Protein AF-A0A1B8NWD7-F1 (afdb_monomer)

pLDDT: mean 73.58, std 13.67, range [42.66, 91.88]

InterPro domains:
  IPR000620 EamA domain [PF00892] (9-79)
  IPR037185 Multidrug transporter EmrE superfamily [SSF103481] (8-84)

Solvent-accessible surface area (backbone atoms only — not comparable to full-atom values): 5688 Å² total; per-residue (Å²): 137,89,72,71,52,70,65,52,53,50,49,50,50,46,45,49,50,58,55,50,38,44,52,49,51,52,49,52,50,51,52,66,69,42,89,49,57,65,56,56,53,50,47,61,72,41,38,69,57,52,52,50,54,50,47,46,72,72,66,66,61,89,72,54,70,67,57,54,52,51,44,52,52,50,52,52,54,48,55,54,49,55,61,69,73,48,78,74,74,82,87,81,84,84,132

Radius of gyration: 21.25 Å; Cα contacts (8 Å, |Δi|>4): 19; chains: 1; bounding box: 68×41×41 Å

Foldseek 3Di:
DPPDDVVNVVVCCCCVCPVVVVVVVVVVVVCVVPPCVVVVVLVVLVCVLVVLVVCCVPVVDPDDVVSVVVSVVSVVVSVVVVVVPDPPPCPDDDD

Structure (mmCIF, N/CA/C/O backbone):
data_AF-A0A1B8NWD7-F1
#
_entry.id   AF-A0A1B8NWD7-F1
#
loop_
_atom_site.group_PDB
_atom_site.id
_atom_site.type_symbol
_atom_site.label_atom_id
_atom_site.label_alt_id
_atom_site.label_comp_id
_atom_site.label_asym_id
_atom_site.label_entity_id
_atom_site.label_seq_id
_atom_site.pdbx_PDB_ins_code
_atom_site.Cartn_x
_atom_site.Cartn_y
_atom_site.Cartn_z
_atom_site.occupancy
_atom_site.B_iso_or_equiv
_atom_site.auth_seq_id
_atom_site.auth_comp_id
_atom_site.auth_asym_id
_atom_site.auth_atom_id
_atom_site.pdbx_PDB_model_num
ATOM 1 N N . MET A 1 1 ? 33.683 -5.998 -9.460 1.00 47.78 1 MET A N 1
ATOM 2 C CA . MET A 1 1 ? 33.199 -4.913 -8.576 1.00 47.78 1 MET A CA 1
ATOM 3 C C . MET A 1 1 ? 32.577 -3.815 -9.441 1.00 47.78 1 MET A C 1
ATOM 5 O O . MET A 1 1 ? 33.036 -2.686 -9.425 1.00 47.78 1 MET A O 1
ATOM 9 N N . GLU A 1 2 ? 31.534 -4.137 -10.209 1.00 52.91 2 GLU A N 1
ATOM 10 C CA . GLU A 1 2 ? 30.829 -3.172 -11.078 1.00 52.91 2 GLU A CA 1
ATOM 11 C C . GLU A 1 2 ? 29.627 -2.591 -10.325 1.00 52.91 2 GLU A C 1
ATOM 13 O O . GLU A 1 2 ? 28.472 -2.674 -10.733 1.00 52.91 2 GLU A O 1
ATOM 18 N N . TRP A 1 3 ? 29.923 -2.113 -9.118 1.00 53.38 3 TRP A N 1
ATOM 19 C CA . TRP A 1 3 ? 28.939 -1.632 -8.165 1.00 53.38 3 TRP A CA 1
ATOM 20 C C . TRP A 1 3 ? 28.462 -0.251 -8.599 1.00 53.38 3 TRP A C 1
ATOM 22 O O . TRP A 1 3 ? 29.242 0.693 -8.631 1.00 53.38 3 TRP A O 1
ATOM 32 N N . VAL A 1 4 ? 27.167 -0.154 -8.903 1.00 59.06 4 VAL A N 1
ATOM 33 C CA . VAL A 1 4 ? 26.402 1.100 -8.907 1.00 59.06 4 VAL A CA 1
ATOM 34 C C . VAL A 1 4 ? 27.059 2.199 -9.755 1.00 59.06 4 VAL A C 1
ATOM 36 O O . VAL A 1 4 ? 27.326 3.307 -9.300 1.00 59.06 4 VAL A O 1
ATOM 39 N N . GLY A 1 5 ? 27.307 1.895 -11.031 1.00 67.62 5 GLY A N 1
ATOM 40 C CA . GLY A 1 5 ? 27.528 2.940 -12.031 1.00 67.62 5 GLY A CA 1
ATOM 41 C C . GLY A 1 5 ? 26.335 3.901 -12.062 1.00 67.62 5 GLY A C 1
ATOM 42 O O . GLY A 1 5 ? 25.234 3.530 -11.651 1.00 67.62 5 GLY A O 1
ATOM 43 N N . ALA A 1 6 ? 26.542 5.130 -12.542 1.00 74.31 6 ALA A N 1
ATOM 44 C CA . ALA A 1 6 ? 25.558 6.222 -12.560 1.00 74.31 6 ALA A CA 1
ATOM 45 C C . ALA A 1 6 ? 24.122 5.810 -12.966 1.00 74.31 6 ALA A C 1
ATOM 47 O O . ALA A 1 6 ? 23.154 6.402 -12.498 1.00 74.31 6 ALA A O 1
ATOM 48 N N . THR A 1 7 ? 23.973 4.759 -13.772 1.00 81.31 7 THR A N 1
ATOM 49 C CA . THR A 1 7 ? 22.713 4.104 -14.145 1.00 81.31 7 THR A CA 1
ATOM 50 C C . THR A 1 7 ? 21.915 3.531 -12.970 1.00 81.31 7 THR A C 1
ATOM 52 O O . THR A 1 7 ? 20.704 3.711 -12.932 1.00 81.31 7 THR A O 1
ATOM 55 N N . GLY A 1 8 ? 22.550 2.865 -12.001 1.00 83.44 8 GLY A N 1
ATOM 56 C CA . GLY A 1 8 ? 21.864 2.323 -10.820 1.00 83.44 8 GLY A CA 1
ATOM 57 C C . GLY A 1 8 ? 21.366 3.427 -9.886 1.00 83.44 8 GLY A C 1
ATOM 58 O O . GLY A 1 8 ? 20.254 3.353 -9.369 1.00 83.44 8 GLY A O 1
ATOM 59 N N . LEU A 1 9 ? 22.152 4.499 -9.746 1.00 85.56 9 LEU A N 1
ATOM 60 C CA . LEU A 1 9 ? 21.736 5.715 -9.046 1.00 85.56 9 LEU A CA 1
ATOM 61 C C . LEU A 1 9 ? 20.580 6.414 -9.772 1.00 85.56 9 LEU A C 1
ATOM 63 O O . LEU A 1 9 ? 19.590 6.762 -9.137 1.00 85.56 9 LEU A O 1
ATOM 67 N N . ALA A 1 10 ? 20.663 6.567 -11.095 1.00 86.00 10 ALA A N 1
ATOM 68 C CA . ALA A 1 10 ? 19.601 7.171 -11.897 1.00 86.00 10 ALA A CA 1
ATOM 69 C C . ALA A 1 10 ? 18.301 6.349 -11.854 1.00 86.00 10 ALA A C 1
ATOM 71 O O . ALA A 1 10 ? 17.227 6.923 -11.685 1.00 86.00 10 ALA A O 1
ATOM 72 N N . ALA A 1 11 ? 18.388 5.018 -11.936 1.00 86.31 11 ALA A N 1
ATOM 73 C CA . ALA A 1 11 ? 17.239 4.124 -11.799 1.00 86.31 11 ALA A CA 1
ATOM 74 C C . ALA A 1 11 ? 16.631 4.194 -10.390 1.00 86.31 11 ALA A C 1
ATOM 76 O O . ALA A 1 11 ? 15.415 4.291 -10.255 1.00 86.31 11 ALA A O 1
ATOM 77 N N . GLY A 1 12 ? 17.461 4.223 -9.342 1.00 88.31 12 GLY A N 1
ATOM 78 C CA . GLY A 1 12 ? 16.998 4.389 -7.963 1.00 88.31 12 GLY A CA 1
ATOM 79 C C . GLY A 1 12 ? 16.315 5.737 -7.722 1.00 88.31 12 GLY A C 1
ATOM 80 O O . GLY A 1 12 ? 15.277 5.786 -7.067 1.00 88.31 12 GLY A O 1
ATOM 81 N N . ILE A 1 13 ? 16.843 6.823 -8.297 1.00 88.25 13 ILE A N 1
ATOM 82 C CA . ILE A 1 13 ? 16.213 8.150 -8.248 1.00 88.25 13 ILE A CA 1
ATOM 83 C C . ILE A 1 13 ? 14.886 8.142 -9.012 1.00 88.25 13 ILE A C 1
ATOM 85 O O . ILE A 1 13 ? 13.901 8.672 -8.504 1.00 88.25 13 ILE A O 1
ATOM 89 N N . TYR A 1 14 ? 14.832 7.525 -10.195 1.00 89.69 14 TYR A N 1
ATOM 90 C CA . TYR A 1 14 ? 13.599 7.425 -10.975 1.00 89.69 14 TYR A CA 1
ATOM 91 C C . TYR A 1 14 ? 12.519 6.638 -10.223 1.00 89.69 14 TYR A C 1
ATOM 93 O O . TYR A 1 14 ? 11.437 7.171 -9.992 1.00 89.69 14 TYR A O 1
ATOM 101 N N . VAL A 1 15 ? 12.818 5.421 -9.760 1.00 90.44 15 VAL A N 1
ATOM 102 C CA . VAL A 1 15 ? 11.862 4.584 -9.013 1.00 90.44 15 VAL A CA 1
ATOM 103 C C . VAL A 1 15 ? 11.480 5.240 -7.682 1.00 90.44 15 VAL A C 1
ATOM 105 O O . VAL A 1 15 ? 10.311 5.264 -7.306 1.00 90.44 15 VAL A O 1
ATOM 108 N N . GLY A 1 16 ? 12.441 5.836 -6.976 1.00 90.00 16 GLY A N 1
ATOM 109 C CA . GLY A 1 16 ? 12.190 6.526 -5.713 1.00 90.00 16 GLY A CA 1
ATOM 110 C C . GLY A 1 16 ? 11.295 7.756 -5.868 1.00 90.00 16 GLY A C 1
ATOM 111 O O . GLY A 1 16 ? 10.373 7.943 -5.077 1.00 90.00 16 GLY A O 1
ATOM 112 N N . LEU A 1 17 ? 11.534 8.587 -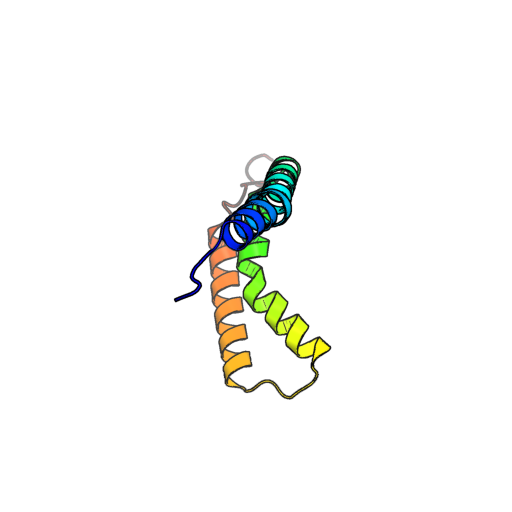6.885 1.00 89.69 17 LEU A N 1
ATOM 113 C CA . LEU A 1 17 ? 10.808 9.844 -7.076 1.00 89.69 17 LEU A CA 1
ATOM 114 C C . LEU A 1 17 ? 9.483 9.649 -7.819 1.00 89.69 17 LEU A C 1
ATOM 116 O O . LEU A 1 17 ? 8.452 10.149 -7.372 1.00 89.69 17 LEU A O 1
ATOM 120 N N . PHE A 1 18 ? 9.501 8.933 -8.943 1.00 89.25 18 PHE A N 1
ATOM 121 C CA . PHE A 1 18 ? 8.311 8.735 -9.765 1.00 89.25 18 PHE A CA 1
ATOM 122 C C . PHE A 1 18 ? 7.436 7.607 -9.236 1.00 89.25 18 PHE A C 1
ATOM 124 O O . PHE A 1 18 ? 6.242 7.809 -9.069 1.00 89.25 18 PHE A O 1
ATOM 131 N N . GLU A 1 19 ? 7.990 6.435 -8.945 1.00 88.88 19 GLU A N 1
ATOM 132 C CA . GLU A 1 19 ? 7.165 5.275 -8.593 1.00 88.88 19 GLU A CA 1
ATOM 133 C C . GLU A 1 19 ? 6.695 5.359 -7.136 1.00 88.88 19 GLU A C 1
ATOM 135 O O . GLU A 1 19 ? 5.498 5.425 -6.857 1.00 88.88 19 GLU A O 1
ATOM 140 N N . MET A 1 20 ? 7.641 5.464 -6.201 1.00 88.50 20 MET A N 1
ATOM 141 C CA . MET A 1 20 ? 7.337 5.547 -4.772 1.00 88.50 20 MET A CA 1
ATOM 142 C C . MET A 1 20 ? 6.880 6.949 -4.355 1.00 88.50 20 MET A C 1
ATOM 144 O O . MET A 1 20 ? 5.930 7.081 -3.583 1.00 88.50 20 MET A O 1
ATOM 148 N N . GLY A 1 21 ? 7.511 8.005 -4.876 1.00 91.19 21 GLY A N 1
ATOM 149 C CA . GLY A 1 21 ? 7.198 9.390 -4.519 1.00 91.19 21 GLY A CA 1
ATOM 150 C C . GLY A 1 21 ? 5.810 9.833 -4.982 1.00 91.19 21 GLY A C 1
ATOM 151 O O . GLY A 1 21 ? 5.042 10.358 -4.173 1.00 91.19 21 GLY A O 1
ATOM 152 N N . ILE A 1 22 ? 5.434 9.573 -6.240 1.00 91.88 22 ILE A N 1
ATOM 153 C CA . ILE A 1 22 ? 4.085 9.909 -6.732 1.00 91.88 22 ILE A CA 1
ATOM 154 C C . ILE A 1 22 ? 3.030 9.057 -6.023 1.00 91.88 22 ILE A C 1
ATOM 156 O O . ILE A 1 22 ? 2.016 9.609 -5.593 1.00 91.88 22 ILE A O 1
ATOM 160 N N . ALA A 1 23 ? 3.265 7.751 -5.832 1.00 89.88 23 ALA A N 1
ATOM 161 C CA . ALA A 1 23 ? 2.348 6.892 -5.078 1.00 89.88 23 ALA A CA 1
ATOM 162 C C . ALA A 1 23 ? 2.135 7.409 -3.647 1.00 89.88 23 ALA A C 1
ATOM 164 O O . ALA A 1 23 ? 1.000 7.464 -3.169 1.00 89.88 23 ALA A O 1
ATOM 165 N N . PHE A 1 24 ? 3.203 7.862 -2.986 1.00 87.38 24 PHE A N 1
ATOM 166 C CA . PHE A 1 24 ? 3.127 8.449 -1.653 1.00 87.38 24 PHE A CA 1
ATOM 167 C C . PHE A 1 24 ? 2.338 9.762 -1.644 1.00 87.38 24 PHE A C 1
ATOM 169 O O . PHE A 1 24 ? 1.449 9.922 -0.810 1.00 87.38 24 PHE A O 1
ATOM 176 N N . VAL A 1 25 ? 2.602 10.685 -2.575 1.00 89.81 25 VAL A N 1
ATOM 177 C CA . VAL A 1 25 ? 1.873 11.964 -2.668 1.00 89.81 25 VAL A CA 1
ATOM 178 C C . VAL A 1 25 ? 0.394 11.738 -2.987 1.00 89.81 25 VAL A C 1
ATOM 180 O O . VAL A 1 25 ? -0.461 12.347 -2.345 1.00 89.81 25 VAL A O 1
ATOM 183 N N . LEU A 1 26 ? 0.073 10.834 -3.918 1.00 88.50 26 LEU A N 1
ATOM 184 C CA . LEU A 1 26 ? -1.305 10.434 -4.222 1.00 88.50 26 LEU A CA 1
ATOM 18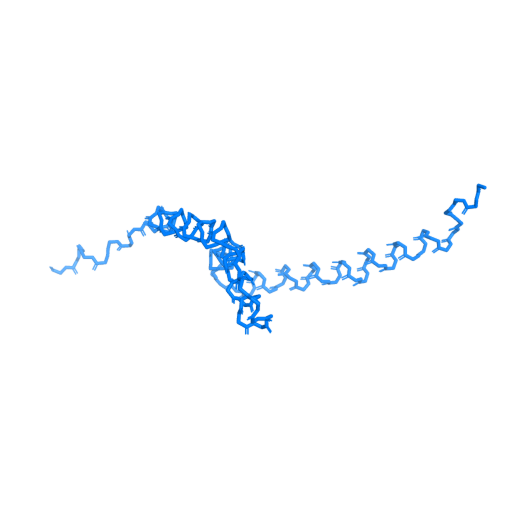5 C C . LEU A 1 26 ? -1.995 9.835 -2.998 1.00 88.50 26 LEU A C 1
ATOM 187 O O . LEU A 1 26 ? -3.134 10.191 -2.697 1.00 88.50 26 LEU A O 1
ATOM 191 N N . TRP A 1 27 ? -1.301 8.970 -2.259 1.00 84.94 27 TRP A N 1
ATOM 192 C CA . TRP A 1 27 ? -1.822 8.410 -1.020 1.00 84.94 27 TRP A CA 1
ATOM 193 C C . TRP A 1 27 ? -2.047 9.489 0.045 1.00 84.94 27 TRP A C 1
ATOM 195 O O . TRP A 1 27 ? -3.112 9.521 0.660 1.00 84.94 27 TRP A O 1
ATOM 205 N N . GLN A 1 28 ? -1.110 10.423 0.230 1.00 83.94 28 GLN A N 1
ATOM 206 C CA . GLN A 1 28 ? -1.274 11.544 1.160 1.00 83.94 28 GLN A CA 1
ATOM 207 C C . GLN A 1 28 ? -2.440 12.456 0.763 1.00 83.94 28 GLN A C 1
ATOM 209 O O . GLN A 1 28 ? -3.196 12.901 1.630 1.00 83.94 28 GLN A O 1
ATOM 214 N N . LEU A 1 29 ? -2.617 12.714 -0.534 1.00 84.19 29 LEU A N 1
ATOM 215 C CA . LEU A 1 29 ? -3.742 13.485 -1.0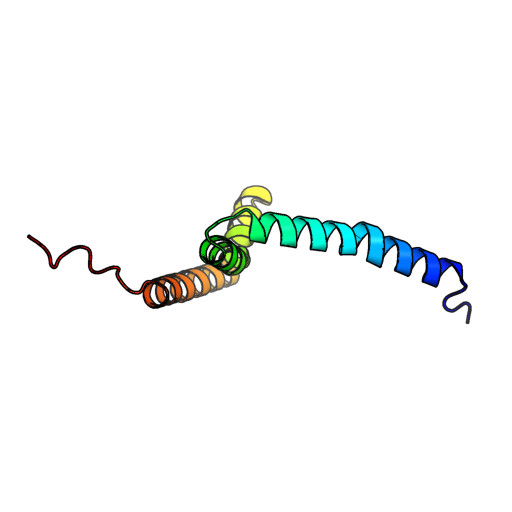55 1.00 84.19 29 LEU A CA 1
ATOM 216 C C . LEU A 1 29 ? -5.067 12.761 -0.785 1.00 84.19 29 LEU A C 1
ATOM 218 O O . LEU A 1 29 ? -5.981 13.359 -0.221 1.00 84.19 29 LEU A O 1
ATOM 222 N N . ALA A 1 30 ? -5.143 11.460 -1.076 1.00 80.56 30 ALA A N 1
ATOM 223 C CA . ALA A 1 30 ? -6.310 10.634 -0.777 1.00 80.56 30 ALA A CA 1
ATOM 224 C C . ALA A 1 30 ? -6.624 10.605 0.730 1.00 80.56 30 ALA A C 1
ATOM 226 O O . ALA A 1 30 ? -7.780 10.750 1.127 1.00 80.56 30 ALA A O 1
ATOM 227 N N . MET A 1 31 ? -5.601 10.497 1.583 1.00 73.88 31 MET A N 1
ATOM 228 C CA . MET A 1 31 ? -5.736 10.555 3.044 1.00 73.88 31 MET A CA 1
ATOM 229 C C . MET A 1 31 ? -6.267 11.907 3.538 1.00 73.88 31 MET A C 1
ATOM 231 O O . MET A 1 31 ? -6.977 11.939 4.542 1.00 73.88 31 MET A O 1
ATOM 235 N N . ARG A 1 32 ? -5.944 13.012 2.851 1.00 71.31 32 ARG A N 1
ATOM 236 C CA . ARG A 1 32 ? -6.492 14.347 3.149 1.00 71.31 32 ARG A CA 1
ATOM 237 C C . ARG A 1 32 ? -7.935 14.510 2.670 1.00 71.31 32 ARG A C 1
ATOM 239 O O . ARG A 1 32 ? -8.717 15.165 3.351 1.00 71.31 32 ARG A O 1
ATOM 246 N N . THR A 1 33 ? -8.294 13.926 1.527 1.00 67.94 33 THR A N 1
ATOM 247 C CA . THR A 1 33 ? -9.657 13.989 0.971 1.00 67.94 33 THR A CA 1
ATOM 248 C C . THR A 1 33 ? -10.633 13.079 1.719 1.00 67.94 33 THR A C 1
ATOM 250 O O . THR A 1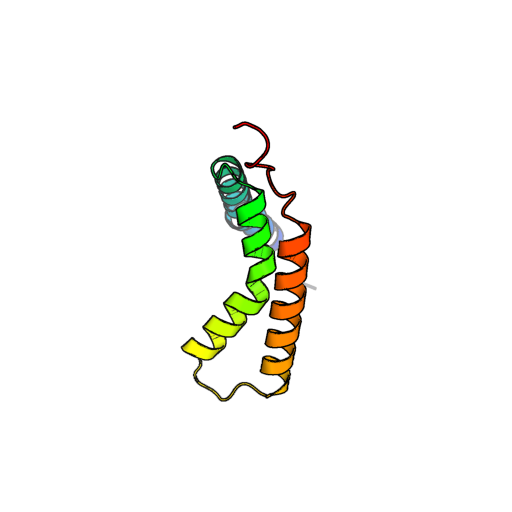 33 ? -11.813 13.405 1.854 1.00 67.94 33 THR A O 1
ATOM 253 N N . VAL A 1 34 ? -10.164 11.948 2.249 1.00 67.69 34 VAL A N 1
ATOM 254 C CA . VAL A 1 34 ? -10.991 11.061 3.070 1.00 67.69 34 VAL A CA 1
ATOM 255 C C . VAL A 1 34 ? -11.122 11.654 4.475 1.00 67.69 34 VAL A C 1
ATOM 257 O O . VAL A 1 34 ? -10.288 11.450 5.352 1.00 67.69 34 VAL A O 1
ATOM 260 N N . SER A 1 35 ? -12.238 12.352 4.692 1.00 55.78 35 SER A N 1
ATOM 261 C CA . SER A 1 35 ? -12.675 13.065 5.911 1.00 55.78 35 SER A CA 1
ATOM 262 C C . SER A 1 35 ? -12.656 12.265 7.225 1.00 55.78 35 SER A C 1
ATOM 264 O O . SER A 1 35 ? -12.910 12.801 8.306 1.00 55.78 35 SER A O 1
ATOM 266 N N . ARG A 1 36 ? -12.342 10.971 7.168 1.00 57.22 36 ARG A N 1
ATOM 267 C CA . ARG A 1 36 ? -12.195 10.102 8.331 1.00 57.22 36 ARG A CA 1
ATOM 268 C C . ARG A 1 36 ? -10.896 9.310 8.212 1.00 57.22 36 ARG A C 1
ATOM 270 O O . ARG A 1 36 ? -10.922 8.112 7.941 1.00 57.22 36 ARG A O 1
ATOM 277 N N . THR A 1 37 ? -9.763 9.961 8.482 1.00 60.56 37 THR A N 1
ATOM 278 C CA . THR A 1 37 ? -8.429 9.336 8.627 1.00 60.56 37 THR A CA 1
ATOM 279 C C . THR A 1 37 ? -8.471 8.080 9.512 1.00 60.56 37 THR A C 1
ATOM 281 O O . THR A 1 37 ? -7.798 7.088 9.237 1.00 60.56 37 THR A O 1
ATOM 284 N N . ALA A 1 38 ? -9.349 8.070 10.523 1.00 60.78 38 ALA A N 1
ATOM 285 C CA . ALA A 1 38 ? -9.603 6.915 11.382 1.00 60.78 38 ALA A CA 1
ATOM 286 C C . ALA A 1 38 ? -10.134 5.680 10.626 1.00 60.78 38 ALA A C 1
ATOM 288 O O . ALA A 1 38 ? -9.762 4.560 10.964 1.00 60.78 38 ALA A O 1
ATOM 289 N N . ARG A 1 39 ? -10.964 5.854 9.586 1.00 62.69 39 ARG A N 1
ATOM 290 C CA . ARG A 1 39 ? -11.516 4.742 8.792 1.00 62.69 39 ARG A CA 1
ATOM 291 C C . ARG A 1 39 ? -10.429 4.087 7.937 1.00 62.69 39 ARG A C 1
ATOM 293 O O . ARG A 1 39 ? -10.355 2.865 7.919 1.00 62.69 39 ARG A O 1
ATOM 300 N N . ILE A 1 40 ? -9.551 4.871 7.304 1.00 69.69 40 ILE A N 1
ATOM 301 C CA . ILE A 1 40 ? -8.415 4.316 6.544 1.00 69.69 40 ILE A CA 1
ATOM 302 C C . ILE A 1 40 ? -7.424 3.622 7.475 1.00 69.69 40 ILE A C 1
ATOM 304 O O . ILE A 1 40 ? -6.993 2.512 7.181 1.00 69.69 40 ILE A O 1
ATOM 308 N N . SER A 1 41 ? -7.110 4.227 8.624 1.00 69.50 41 SER A N 1
ATOM 309 C CA . SER A 1 41 ? -6.247 3.590 9.622 1.00 69.50 41 SER A CA 1
ATOM 310 C C . SER A 1 41 ? -6.828 2.245 10.075 1.00 69.50 41 SER A C 1
ATOM 312 O O . SER A 1 41 ? -6.110 1.249 10.081 1.00 69.50 41 SER A O 1
ATOM 314 N N . ASN A 1 42 ? -8.139 2.171 10.335 1.00 73.25 42 ASN A N 1
ATOM 315 C CA . ASN A 1 42 ? -8.807 0.912 10.670 1.00 73.25 42 ASN A CA 1
ATOM 316 C C . ASN A 1 42 ? -8.734 -0.112 9.520 1.00 73.25 42 ASN A C 1
ATOM 318 O O . ASN A 1 42 ? -8.469 -1.278 9.781 1.00 73.25 42 ASN A O 1
ATOM 322 N N . LEU A 1 43 ? -8.892 0.308 8.255 1.00 76.44 43 LEU A N 1
ATOM 323 C CA . LEU A 1 43 ? -8.732 -0.568 7.083 1.00 76.44 43 LEU A CA 1
ATOM 324 C C . LEU A 1 43 ? -7.304 -1.109 6.920 1.00 76.44 43 LEU A C 1
ATOM 326 O O . LEU A 1 43 ? -7.145 -2.278 6.590 1.00 76.44 43 LEU A O 1
ATOM 330 N N . ILE A 1 44 ? -6.271 -0.298 7.170 1.00 79.94 44 ILE A N 1
ATOM 331 C CA . ILE A 1 44 ? -4.870 -0.752 7.136 1.00 79.94 44 ILE A CA 1
ATOM 332 C C . ILE A 1 44 ? -4.629 -1.787 8.242 1.00 79.94 44 ILE A C 1
ATOM 334 O O . ILE A 1 44 ? -4.008 -2.816 7.990 1.00 79.94 44 ILE A O 1
ATOM 338 N N . PHE A 1 45 ? -5.182 -1.572 9.439 1.00 74.19 45 PHE A N 1
ATOM 339 C CA . PHE A 1 45 ? -5.156 -2.573 10.511 1.00 74.19 45 PHE A CA 1
ATOM 340 C C . PHE A 1 45 ? -6.004 -3.820 10.197 1.00 74.19 45 PHE A C 1
ATOM 342 O O . PHE A 1 45 ? -5.689 -4.903 10.684 1.00 74.19 45 PHE A O 1
ATOM 349 N N . LEU A 1 46 ? -7.035 -3.697 9.353 1.00 74.50 46 LEU A N 1
ATOM 350 C CA . LEU A 1 46 ? -7.807 -4.817 8.796 1.00 74.50 46 LEU A CA 1
ATOM 351 C C . LEU A 1 46 ? -7.138 -5.485 7.589 1.00 74.50 46 LEU A C 1
ATOM 353 O O . LEU A 1 46 ? -7.615 -6.533 7.158 1.00 74.50 46 LEU A O 1
ATOM 357 N N . SER A 1 47 ? -6.063 -4.924 7.033 1.00 83.44 47 SER A N 1
ATOM 358 C CA . SER A 1 47 ? -5.400 -5.481 5.850 1.00 83.44 47 SER A CA 1
ATOM 359 C C . SER A 1 47 ? -4.951 -6.936 6.052 1.00 83.44 47 SER A C 1
ATOM 361 O O . SER A 1 47 ? -5.297 -7.760 5.207 1.00 83.44 47 SER A O 1
ATOM 363 N N . PRO A 1 48 ? -4.281 -7.317 7.163 1.00 78.88 48 PRO A N 1
ATOM 364 C CA . PRO A 1 48 ? -3.828 -8.694 7.356 1.00 78.88 48 PRO A CA 1
ATOM 365 C C . PRO A 1 48 ? -4.949 -9.749 7.270 1.00 78.88 48 PRO A C 1
ATOM 367 O O . PRO A 1 48 ? -4.794 -10.693 6.494 1.00 78.88 48 PRO A O 1
ATOM 370 N N . PRO A 1 49 ? -6.092 -9.621 7.980 1.00 80.50 49 PRO A N 1
ATOM 371 C CA . PRO A 1 49 ? -7.177 -10.589 7.855 1.00 80.50 49 PRO A CA 1
ATOM 372 C C . PRO A 1 49 ? -7.906 -10.493 6.506 1.00 80.50 49 PRO A C 1
ATOM 374 O O . PRO A 1 49 ? -8.250 -11.530 5.946 1.00 80.50 49 PRO A O 1
ATOM 377 N N . ILE A 1 50 ? -8.115 -9.289 5.952 1.00 81.56 50 ILE A N 1
ATOM 378 C CA . ILE A 1 50 ? -8.781 -9.102 4.646 1.00 81.56 50 ILE A CA 1
ATOM 379 C C . ILE A 1 50 ? -7.975 -9.769 3.522 1.00 81.56 50 ILE A C 1
ATOM 381 O O . ILE A 1 50 ? -8.542 -10.524 2.732 1.00 81.56 50 ILE A O 1
ATOM 385 N N . SER A 1 51 ? -6.658 -9.539 3.468 1.00 82.38 51 SER A N 1
ATOM 386 C CA . SER A 1 51 ? -5.766 -10.183 2.495 1.00 82.38 51 SER A CA 1
ATOM 387 C C . SER A 1 51 ? -5.797 -11.698 2.623 1.00 82.38 51 SER A C 1
ATOM 389 O O . SER A 1 51 ? -5.827 -12.388 1.613 1.00 82.38 51 SER A O 1
ATOM 391 N N . LEU A 1 52 ? -5.832 -12.229 3.846 1.00 80.44 52 LEU A N 1
ATOM 392 C CA . LEU A 1 52 ? -5.852 -13.669 4.093 1.00 80.44 52 LEU A CA 1
ATOM 393 C C . LEU A 1 52 ? -7.166 -14.314 3.631 1.00 80.44 52 LEU A C 1
ATOM 395 O O . LEU A 1 52 ? -7.140 -15.366 2.997 1.00 80.44 52 LEU A O 1
ATOM 399 N N . VAL A 1 53 ? -8.303 -13.660 3.889 1.00 80.31 53 VAL A N 1
ATOM 400 C CA . VAL A 1 53 ? -9.615 -14.085 3.377 1.00 80.31 53 VAL A CA 1
ATOM 401 C C . VAL A 1 53 ? -9.623 -14.071 1.848 1.00 80.31 53 VAL A C 1
ATOM 403 O O . VAL A 1 53 ? -10.030 -15.053 1.235 1.00 80.31 53 VAL A O 1
ATOM 406 N N . LEU A 1 54 ? -9.126 -13.003 1.220 1.00 82.75 54 LEU A N 1
ATOM 407 C CA . LEU A 1 54 ? -8.998 -12.928 -0.238 1.00 82.75 54 LEU A CA 1
ATOM 408 C C . LEU A 1 54 ? -8.121 -14.054 -0.793 1.00 82.75 54 LEU A C 1
ATOM 410 O O . LEU A 1 54 ? -8.501 -14.689 -1.770 1.00 82.75 54 LEU A O 1
ATOM 414 N N . LEU A 1 55 ? -6.985 -14.334 -0.153 1.00 82.25 55 LEU A N 1
ATOM 415 C CA . LEU A 1 55 ? -6.064 -15.397 -0.555 1.00 82.25 55 LEU A CA 1
ATOM 416 C C . LEU A 1 55 ? -6.738 -16.772 -0.460 1.00 82.25 55 LEU A C 1
ATOM 418 O O . LEU A 1 55 ? -6.616 -17.569 -1.384 1.00 82.25 55 LEU A O 1
ATOM 422 N N . PHE A 1 56 ? -7.523 -17.011 0.594 1.00 76.81 56 PHE A N 1
ATOM 423 C CA . PHE A 1 56 ? -8.338 -18.219 0.725 1.00 76.81 56 PHE A CA 1
ATOM 424 C C . PHE A 1 56 ? -9.362 -18.362 -0.410 1.00 76.81 56 PHE A C 1
ATOM 426 O O . PHE A 1 56 ? -9.443 -19.421 -1.027 1.00 76.81 56 PHE A O 1
ATOM 433 N N . PHE A 1 57 ? -10.104 -17.295 -0.723 1.00 79.00 57 PHE A N 1
ATOM 434 C CA . PHE A 1 57 ? -11.104 -17.313 -1.797 1.00 79.00 57 PHE A CA 1
ATOM 435 C C 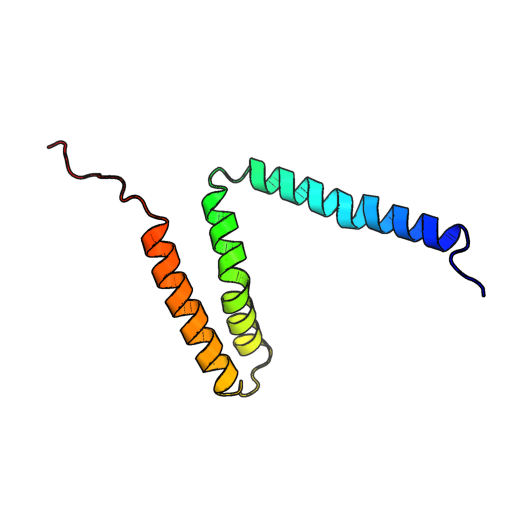. PHE A 1 57 ? -10.493 -17.436 -3.202 1.00 79.00 57 PHE A C 1
ATOM 437 O O . PHE A 1 57 ? -11.107 -18.050 -4.069 1.00 79.00 57 PHE A O 1
ATOM 444 N N . ILE A 1 58 ? -9.318 -16.844 -3.441 1.00 81.56 58 ILE A N 1
ATOM 445 C CA . ILE A 1 58 ? -8.672 -16.794 -4.764 1.00 81.56 58 ILE A CA 1
ATOM 446 C C . ILE A 1 58 ? -7.844 -18.049 -5.047 1.00 81.56 58 ILE A C 1
ATOM 448 O O . ILE A 1 58 ? -7.877 -18.552 -6.167 1.00 81.56 58 ILE A O 1
ATOM 452 N N . VAL A 1 59 ? -7.082 -18.540 -4.065 1.00 80.94 59 VAL A N 1
ATOM 453 C CA . VAL A 1 59 ? -6.167 -19.678 -4.260 1.00 80.94 59 VAL A CA 1
ATOM 454 C C . VAL A 1 59 ? -6.895 -21.012 -4.100 1.00 80.94 59 VAL A C 1
ATOM 456 O O . VAL A 1 59 ? -6.509 -21.980 -4.744 1.00 80.94 59 VAL A O 1
ATOM 459 N N . GLY A 1 60 ? -7.952 -21.084 -3.282 1.00 66.62 60 GLY A N 1
ATOM 460 C CA . GLY A 1 60 ? -8.804 -22.276 -3.163 1.00 66.62 60 GLY A CA 1
ATOM 461 C C . GLY A 1 60 ? -8.145 -23.512 -2.530 1.00 66.62 60 GLY A C 1
ATOM 462 O O . GLY A 1 60 ? -8.819 -24.517 -2.328 1.00 66.62 60 GLY A O 1
ATOM 463 N N . GLU A 1 61 ? -6.857 -23.447 -2.187 1.00 62.38 61 GLU A N 1
ATOM 464 C CA . GLU A 1 61 ? -6.137 -24.515 -1.493 1.00 62.38 61 GLU A CA 1
ATOM 465 C C . GLU A 1 61 ? -6.521 -24.577 -0.003 1.00 62.38 61 GLU A C 1
ATOM 467 O O . GLU A 1 61 ? -6.797 -23.540 0.619 1.00 62.38 61 GLU A O 1
ATOM 472 N N . PRO A 1 62 ? -6.511 -25.775 0.611 1.00 60.88 62 PRO A N 1
ATOM 473 C CA . PRO A 1 62 ? -6.803 -25.944 2.027 1.00 60.88 62 PRO A CA 1
ATOM 474 C C . PRO A 1 62 ? -5.756 -25.211 2.876 1.00 60.88 62 PRO A C 1
ATOM 476 O O . PRO A 1 62 ? -4.642 -25.683 3.100 1.00 60.88 62 PRO A O 1
ATOM 479 N N . VAL A 1 63 ? -6.130 -24.032 3.372 1.00 66.81 63 VAL A N 1
ATOM 480 C CA . VAL A 1 63 ? -5.341 -23.267 4.345 1.00 66.81 63 VAL A CA 1
ATOM 481 C C . VAL A 1 63 ? -5.154 -24.110 5.592 1.00 66.81 63 VAL A C 1
ATOM 483 O O . VAL A 1 63 ? -6.113 -24.661 6.138 1.00 66.81 63 VAL A O 1
ATOM 486 N N . LEU A 1 64 ? -3.909 -24.187 6.060 1.00 74.56 64 LEU A N 1
ATOM 487 C CA . LEU A 1 64 ? -3.584 -24.939 7.260 1.00 74.56 64 LEU A CA 1
ATOM 488 C C . LEU A 1 64 ? -4.422 -24.432 8.450 1.00 74.56 64 LEU A C 1
ATOM 490 O O . LEU A 1 64 ? -4.679 -23.228 8.567 1.00 74.56 64 LEU A O 1
ATOM 494 N N . PRO A 1 65 ? -4.770 -25.315 9.404 1.00 75.38 65 PRO A N 1
ATOM 495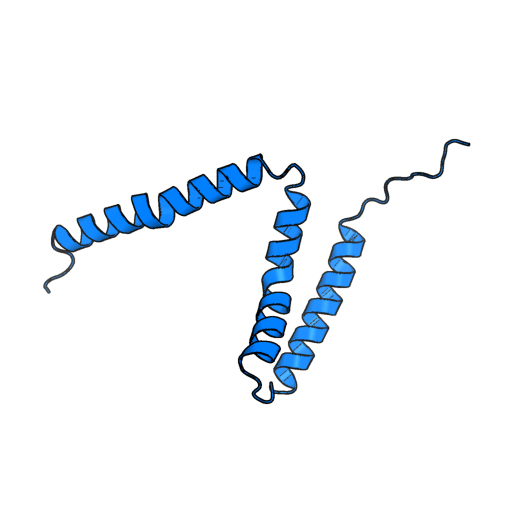 C CA . PRO A 1 65 ? -5.486 -24.924 10.618 1.00 75.38 65 PRO A CA 1
ATOM 496 C C . PRO A 1 65 ? -4.787 -23.797 11.394 1.00 75.38 65 PRO A C 1
ATOM 498 O O . PRO A 1 65 ? -5.450 -22.991 12.039 1.00 75.38 65 PRO A O 1
ATOM 501 N N . SER A 1 66 ? -3.455 -23.701 11.299 1.00 76.75 66 SER A N 1
ATOM 502 C CA . SER A 1 66 ? -2.652 -22.628 11.896 1.00 76.75 66 SER A CA 1
ATOM 503 C C . SER A 1 66 ? -2.992 -21.243 11.335 1.00 76.75 66 SER A C 1
ATOM 505 O O . SER A 1 66 ? -3.023 -20.268 12.084 1.00 76.75 66 SER A O 1
ATOM 507 N N . THR A 1 67 ? -3.308 -21.150 10.043 1.00 79.12 67 THR A N 1
ATOM 508 C CA . THR A 1 67 ? -3.730 -19.911 9.383 1.00 79.12 67 THR A CA 1
ATOM 509 C C . THR A 1 67 ? -5.126 -19.493 9.843 1.00 79.12 67 THR A C 1
ATOM 511 O O . THR A 1 67 ? -5.361 -18.314 10.104 1.00 79.12 67 THR A O 1
ATOM 514 N N . LEU A 1 68 ? -6.033 -20.460 10.024 1.00 79.19 68 LEU A N 1
ATOM 515 C CA . LEU A 1 68 ? -7.372 -20.219 10.567 1.00 79.19 68 LEU A CA 1
ATOM 516 C C . LEU A 1 68 ? -7.311 -19.746 12.028 1.00 79.19 68 LEU A C 1
ATOM 518 O O . LEU A 1 68 ? -7.987 -18.789 12.396 1.00 79.19 68 LEU A O 1
ATOM 522 N N . LEU A 1 69 ? -6.458 -20.368 12.847 1.00 83.12 69 LEU A N 1
ATOM 523 C CA . LEU A 1 69 ? -6.231 -19.970 14.240 1.00 83.12 69 LEU A CA 1
ATOM 524 C C . LEU A 1 69 ? -5.645 -18.555 14.331 1.00 83.12 69 LEU A C 1
ATOM 526 O O . LEU A 1 69 ? -6.120 -17.744 15.125 1.00 83.12 69 LEU A O 1
ATOM 530 N N . GLY A 1 70 ? -4.671 -18.234 13.474 1.00 82.00 70 GLY A N 1
ATOM 531 C CA . GLY A 1 70 ? -4.130 -16.882 13.340 1.00 82.00 70 GLY A CA 1
ATOM 532 C C . GLY A 1 70 ? -5.196 -15.869 12.916 1.00 82.00 70 GLY A C 1
ATOM 533 O O . GLY A 1 70 ? -5.289 -14.798 13.510 1.00 82.00 70 GLY A O 1
ATOM 534 N N . LEU A 1 71 ? -6.054 -16.221 11.954 1.00 82.00 71 LEU A N 1
ATOM 535 C CA . LEU A 1 71 ? -7.168 -15.379 11.516 1.00 82.00 71 LEU A CA 1
ATOM 536 C C . LEU A 1 71 ? -8.159 -15.112 12.655 1.00 82.00 71 LEU A C 1
ATOM 538 O O . LEU A 1 71 ? -8.518 -13.959 12.880 1.00 82.00 71 LEU A O 1
ATOM 542 N N . VAL A 1 72 ? -8.567 -16.141 13.402 1.00 84.00 72 VAL A N 1
ATOM 543 C CA . VAL A 1 72 ? -9.462 -15.991 14.563 1.00 84.00 72 VAL A CA 1
ATOM 544 C C . VAL A 1 72 ? -8.817 -15.117 15.639 1.00 84.00 72 VAL A C 1
ATOM 546 O O . VAL A 1 72 ? -9.483 -14.235 16.181 1.00 84.00 72 VAL A O 1
ATOM 549 N N . LEU A 1 73 ? -7.522 -15.298 15.914 1.00 84.81 73 LEU A N 1
ATOM 550 C CA . LEU A 1 73 ? -6.788 -14.491 16.890 1.0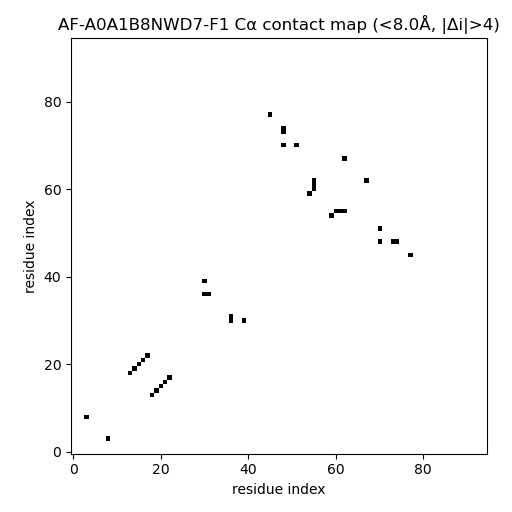0 84.81 73 LEU A CA 1
ATOM 551 C C . LEU A 1 73 ? -6.711 -13.014 16.467 1.00 84.81 73 LEU A C 1
ATOM 553 O O . LEU A 1 73 ? -6.948 -12.122 17.284 1.00 84.81 73 LEU A O 1
ATOM 557 N N . ILE A 1 74 ? -6.444 -12.750 15.183 1.00 82.94 74 ILE A N 1
ATOM 558 C CA . ILE A 1 74 ? -6.399 -11.397 14.614 1.00 82.94 74 ILE A CA 1
ATOM 559 C C . ILE A 1 74 ? -7.790 -10.755 14.623 1.00 82.94 74 ILE A C 1
ATOM 561 O O . ILE A 1 74 ? -7.923 -9.612 15.055 1.00 82.94 74 ILE A O 1
ATOM 565 N N . LEU A 1 75 ? -8.835 -11.473 14.197 1.00 81.50 75 LEU A N 1
ATOM 566 C CA . LEU A 1 75 ? -10.215 -10.977 14.210 1.00 81.50 75 LEU A CA 1
ATOM 567 C C . LEU A 1 75 ? -10.714 -10.715 15.639 1.00 81.50 75 LEU A C 1
ATOM 569 O O . LEU A 1 75 ? -11.363 -9.697 15.875 1.00 81.50 75 LEU A O 1
ATOM 573 N N . GLY A 1 76 ? -10.367 -11.577 16.599 1.00 82.38 76 GLY A N 1
ATOM 574 C CA . GLY A 1 76 ? -10.672 -11.387 18.019 1.00 82.38 76 GLY A CA 1
ATOM 575 C C . GLY A 1 76 ? -9.966 -10.165 18.611 1.00 82.38 76 GLY A C 1
ATOM 576 O O . GLY A 1 76 ? -10.612 -9.306 19.216 1.00 82.38 76 GLY A O 1
ATOM 577 N N . GLY A 1 77 ? -8.656 -10.032 18.376 1.00 79.44 77 GLY A N 1
ATOM 578 C CA . GLY A 1 77 ? -7.877 -8.869 18.813 1.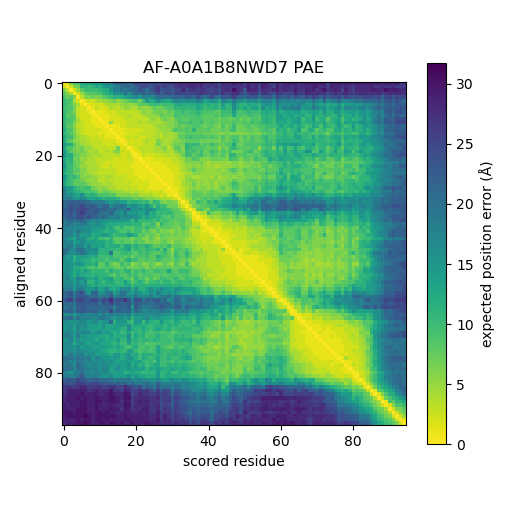00 79.44 77 GLY A CA 1
ATOM 579 C C . GLY A 1 77 ? -8.361 -7.563 18.179 1.00 79.44 77 GLY A C 1
ATOM 580 O O . GLY A 1 77 ? -8.469 -6.537 18.851 1.00 79.44 77 GLY A O 1
ATOM 581 N N . LEU A 1 78 ? -8.733 -7.605 16.901 1.00 74.50 78 LEU A N 1
ATOM 582 C CA . LEU A 1 78 ? -9.277 -6.467 16.169 1.00 74.50 78 LEU A CA 1
ATOM 583 C C . LEU A 1 78 ? -10.680 -6.077 16.652 1.00 74.50 78 LEU A C 1
ATOM 585 O O . LEU A 1 78 ? -10.960 -4.888 16.804 1.00 74.50 78 LEU A O 1
ATOM 589 N N . GLY A 1 79 ? -11.553 -7.051 16.919 1.00 75.50 79 GLY A N 1
ATOM 590 C CA . GLY A 1 79 ? -12.874 -6.810 17.503 1.00 75.50 79 GLY A CA 1
ATOM 591 C C . GLY A 1 79 ? -12.773 -6.097 18.852 1.00 75.50 79 GLY A C 1
ATOM 592 O O . GLY A 1 79 ? -13.483 -5.118 19.092 1.00 75.50 79 GLY A O 1
ATOM 593 N N . LEU A 1 80 ? -11.821 -6.516 19.691 1.00 77.19 80 LEU A N 1
ATOM 594 C CA . LEU A 1 80 ? -11.524 -5.855 20.961 1.00 77.19 80 LEU A CA 1
ATOM 595 C C . LEU A 1 80 ? -10.934 -4.445 20.755 1.00 77.19 80 LEU A C 1
ATOM 597 O O . LEU A 1 80 ? -11.324 -3.501 21.441 1.00 77.19 80 LEU A O 1
ATOM 601 N N . GLN A 1 81 ? -10.049 -4.268 19.770 1.00 68.44 81 GLN A N 1
ATOM 602 C CA . GLN A 1 81 ? -9.429 -2.975 19.463 1.00 68.44 81 GLN A CA 1
ATOM 603 C C . GLN A 1 81 ? -10.436 -1.950 18.903 1.00 68.44 81 GLN A C 1
ATOM 605 O O . GLN A 1 81 ? -10.372 -0.770 19.253 1.00 68.44 81 GLN A O 1
ATOM 610 N N . GLN A 1 82 ? -11.405 -2.378 18.085 1.00 66.81 82 GLN A N 1
ATOM 611 C CA . GLN A 1 82 ? -12.496 -1.512 17.615 1.00 66.81 82 GLN A CA 1
ATOM 612 C C . GLN A 1 82 ? -13.420 -1.071 18.758 1.00 66.81 82 GLN A C 1
ATOM 614 O O . GLN A 1 82 ? -13.890 0.069 18.762 1.00 66.81 82 GLN A O 1
ATOM 619 N N . ARG A 1 83 ? -13.632 -1.937 19.760 1.00 62.84 83 ARG A N 1
ATOM 620 C CA . ARG A 1 83 ? -14.403 -1.603 20.969 1.00 62.84 83 ARG A CA 1
ATOM 621 C C . ARG A 1 83 ? -13.714 -0.539 21.826 1.00 62.84 83 ARG A C 1
ATOM 623 O O . ARG A 1 83 ? -14.408 0.250 22.449 1.00 62.84 83 ARG A O 1
ATOM 630 N N . GLN A 1 84 ? -12.382 -0.460 21.803 1.00 60.84 84 GLN A N 1
ATOM 631 C CA . GLN A 1 84 ? -11.621 0.574 22.520 1.00 60.84 84 GLN A CA 1
ATOM 632 C C . GLN A 1 84 ? -11.468 1.894 21.741 1.00 60.84 84 GLN A C 1
ATOM 634 O O . GLN A 1 84 ? -11.278 2.941 22.353 1.00 60.84 84 GLN A O 1
ATOM 639 N N . LYS A 1 85 ? -11.572 1.880 20.404 1.00 52.00 85 LYS A N 1
ATOM 640 C CA . LYS A 1 85 ? -11.474 3.092 19.558 1.00 52.00 85 LYS A CA 1
ATOM 641 C C . LYS A 1 85 ? -12.809 3.796 19.289 1.00 52.00 85 LYS A C 1
ATOM 643 O O . LYS A 1 85 ? -12.831 4.785 18.562 1.00 52.00 85 LYS A O 1
ATOM 648 N N . THR A 1 86 ? -13.898 3.334 19.897 1.00 42.66 86 THR A N 1
ATOM 649 C CA . THR A 1 86 ? -15.154 4.086 19.966 1.00 42.66 86 THR A CA 1
ATOM 650 C C . THR A 1 86 ? -15.255 4.704 21.361 1.00 42.66 86 THR A C 1
ATOM 652 O O . THR A 1 86 ? -15.715 4.025 22.276 1.00 42.66 86 THR A O 1
ATOM 655 N N . PRO A 1 87 ? -14.876 5.979 21.583 1.00 43.28 87 PRO A N 1
ATOM 656 C CA . PRO A 1 87 ? -15.650 6.772 22.521 1.00 43.28 87 PRO A CA 1
ATOM 657 C C . PRO A 1 87 ? -17.074 6.710 21.981 1.00 43.28 87 PRO A C 1
ATOM 659 O O . PRO A 1 87 ? -17.335 7.161 20.865 1.00 43.28 87 PRO A O 1
ATOM 662 N N . ALA A 1 88 ? -17.952 6.033 22.713 1.00 45.03 88 ALA A N 1
ATOM 663 C CA . ALA A 1 88 ? -19.374 6.156 22.495 1.00 45.03 88 ALA A CA 1
ATOM 664 C C . ALA A 1 88 ? -19.672 7.656 22.449 1.00 45.03 88 ALA A C 1
ATOM 666 O O . ALA A 1 88 ? -19.442 8.363 23.428 1.00 45.03 88 ALA A O 1
ATOM 667 N N . GLU A 1 89 ? -20.096 8.152 21.290 1.00 44.00 89 GLU A N 1
ATOM 668 C CA . GLU A 1 89 ? -20.807 9.416 21.244 1.00 44.00 89 GLU A CA 1
ATOM 669 C C . GLU A 1 89 ? -22.039 9.199 22.134 1.00 44.00 89 GLU A C 1
ATOM 671 O O . GLU A 1 89 ? -22.825 8.289 21.847 1.00 44.00 89 GLU A O 1
ATOM 676 N N . PRO A 1 90 ? -22.186 9.917 23.261 1.00 44.19 90 PRO A N 1
ATOM 677 C CA . PRO A 1 90 ? -23.369 9.799 24.088 1.00 44.19 90 PRO A CA 1
ATOM 678 C C . PRO A 1 90 ? -24.502 10.512 23.349 1.00 44.19 90 PRO A C 1
ATOM 680 O O . PRO A 1 90 ? -24.785 11.683 23.586 1.00 44.19 90 PRO A O 1
ATOM 683 N N . ALA A 1 91 ? -25.138 9.803 22.420 1.00 51.69 91 ALA A N 1
ATOM 684 C CA . ALA A 1 91 ? -26.341 10.238 21.718 1.00 51.69 91 ALA A CA 1
ATOM 685 C C . ALA A 1 91 ? -27.622 9.968 22.539 1.00 51.69 91 ALA A C 1
ATOM 687 O O . ALA A 1 91 ? -28.688 9.768 21.970 1.00 51.69 91 ALA A O 1
ATOM 688 N N . GLU A 1 92 ? -27.532 9.957 23.875 1.00 52.03 92 GLU A N 1
ATOM 689 C CA . GLU A 1 92 ? -28.665 9.675 24.767 1.00 52.03 92 GLU A CA 1
ATOM 690 C C . GLU A 1 92 ? -28.536 10.428 26.105 1.00 52.03 92 GLU A C 1
ATOM 692 O O . GLU A 1 92 ? -28.442 9.843 27.178 1.00 52.03 92 GLU A O 1
ATOM 697 N N . ALA A 1 93 ? -28.458 11.762 26.054 1.00 44.69 93 ALA A N 1
ATOM 698 C CA . ALA A 1 93 ? -28.585 12.599 27.258 1.00 44.69 93 ALA A CA 1
ATOM 699 C C . ALA A 1 93 ? -29.236 13.969 26.988 1.00 44.69 93 ALA A C 1
ATOM 701 O O . ALA A 1 93 ? -28.946 14.949 27.677 1.00 44.69 93 ALA A O 1
ATOM 702 N N . ARG 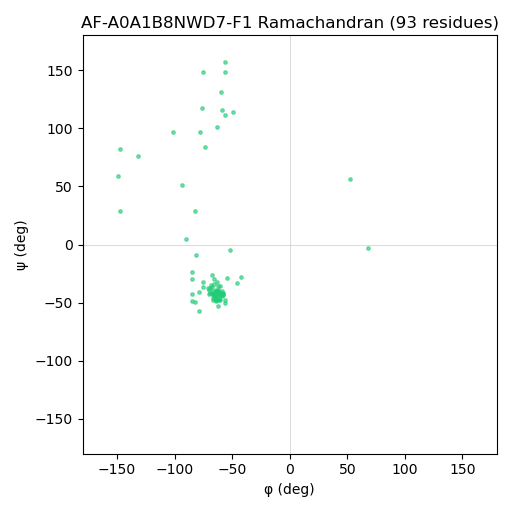A 1 94 ? -30.102 14.060 25.971 1.00 49.66 94 ARG A N 1
ATOM 703 C CA . ARG A 1 94 ? -31.009 15.201 25.767 1.00 49.66 94 ARG A CA 1
ATOM 704 C C . ARG A 1 94 ? -32.323 14.745 25.129 1.00 49.66 94 ARG A C 1
ATOM 706 O O . ARG A 1 94 ? -32.500 14.896 23.924 1.00 49.66 94 ARG A O 1
ATOM 713 N N . SER A 1 95 ? -33.235 14.241 25.954 1.00 51.41 95 SER A N 1
ATOM 714 C CA . SER A 1 95 ? -34.688 14.353 25.757 1.00 51.41 95 SER A CA 1
ATOM 715 C C . SER A 1 95 ? -35.401 14.033 27.058 1.00 51.41 95 SER A C 1
ATOM 717 O O . SER A 1 95 ? -35.156 12.914 27.560 1.00 51.41 95 SER A O 1
#

Sequence (95 aa):
MEWVGATGLAAGIYVGLFEMGIAFVLWQLAMRTVSRTARISNLIFLSPPISLVLLFFIVGEPVLPSTLLGLVLILGGLGLQQRQKTPAEPAEARS

Organism: Halomonas elongata (NCBI:txid2746)

Mean predicted aligned error: 12.5 Å

Secondary structure (DSSP, 8-state):
-----HHHHHHHHHIIIIIIIHHHHHHHHHHHHSS-HHHHHHHHHHHHHHHHHHHHHHH-S---HHHHHHHHHHHHHHHHHHHHS-------S--